Protein AF-A0A316ZM96-F1 (afdb_monomer_lite)

Secondary structure (DSSP, 8-state):
----HHHHHHHHHHHHHHTTS-----SEESSHHHHHHHHHHHHHHTT--S-S-TT--HHHHHHHHHHHHHHHHHHHHHTTSSEESSPPP-HHHHHHHHHHHHHHHHHHS-TTTS-S--SSHHHHHHHHHHHHHHTT--SSTT-----

Organism: NCBI:txid45151

Foldseek 3Di:
DDPDPVLVVLLVVLLVVLQVDDQQDDQEDQALVRQLVSSVVSCVVVVRDSGPDPPDDPVSVVVSSSSSSSVNSVVCVVVSSHDYNDDDDDPVVVVVVVVVLVVVLCVQCDPVNDDPDDPDPVSVVVVSVVSCVVVVNDDDPPDDDDD

Sequence (147 aa):
MAIQPQLKVIVSDAVARAEPLPYPYPKHFDDIEAAKAYVESICKKKDFKYSNVLTLSFQQKEYIKDKVHFIVAAKAFEQGEFYLKKAMEDRNALRASIEADIHRILNIIKPSDWPRIFLDAQLAKHFVSRACKVHGFCGFQHCAPCF

pLDDT: mean 79.63, std 13.68, range [29.73, 91.75]

Radius of gyration: 21.02 Å; chains: 1; bounding box: 44×39×52 Å

Structure (mmCIF, N/CA/C/O backbone):
data_AF-A0A316ZM96-F1
#
_entry.id   AF-A0A316ZM96-F1
#
loop_
_atom_site.group_PDB
_atom_site.id
_atom_site.type_symbol
_atom_site.label_atom_id
_atom_site.label_alt_id
_atom_site.label_comp_id
_atom_site.label_asym_id
_atom_site.label_entity_id
_atom_site.label_seq_id
_atom_site.pdbx_PDB_ins_code
_atom_site.Cartn_x
_atom_site.Cartn_y
_atom_site.Cartn_z
_atom_site.occupancy
_atom_site.B_iso_or_equiv
_atom_site.auth_seq_id
_atom_site.auth_comp_id
_atom_site.auth_asym_id
_atom_site.auth_atom_id
_atom_site.pdbx_PDB_model_num
ATOM 1 N N . MET A 1 1 ? 5.583 11.372 -11.193 1.00 39.78 1 MET A N 1
ATOM 2 C CA . MET A 1 1 ? 5.350 12.357 -10.113 1.00 39.78 1 MET A CA 1
ATOM 3 C C . MET A 1 1 ? 5.990 11.809 -8.850 1.00 39.78 1 MET A C 1
ATOM 5 O O . MET A 1 1 ? 5.613 10.725 -8.423 1.00 39.78 1 MET A O 1
ATOM 9 N N . ALA A 1 2 ? 7.023 12.471 -8.327 1.00 44.78 2 ALA A N 1
ATOM 10 C CA . ALA A 1 2 ? 7.711 12.020 -7.121 1.00 44.78 2 ALA A CA 1
ATOM 11 C C . ALA A 1 2 ? 6.741 12.075 -5.930 1.00 44.78 2 ALA A C 1
ATOM 13 O O . ALA A 1 2 ? 6.153 13.120 -5.657 1.00 44.78 2 ALA A O 1
ATOM 14 N N . ILE A 1 3 ? 6.548 10.947 -5.243 1.00 51.03 3 ILE A N 1
ATOM 15 C CA . ILE A 1 3 ? 5.788 10.901 -3.991 1.00 51.03 3 ILE A CA 1
ATOM 16 C C . ILE A 1 3 ? 6.572 11.743 -2.983 1.00 51.03 3 ILE A C 1
ATOM 18 O O . ILE A 1 3 ? 7.666 11.364 -2.566 1.00 51.03 3 ILE A O 1
ATOM 22 N N . GLN A 1 4 ? 6.036 12.920 -2.663 1.00 65.56 4 GLN A N 1
ATOM 23 C CA . GLN A 1 4 ? 6.703 13.920 -1.836 1.00 65.56 4 GLN A CA 1
ATOM 24 C C . GLN A 1 4 ? 7.043 13.322 -0.454 1.00 65.56 4 GLN A C 1
ATOM 26 O O . GLN A 1 4 ? 6.165 12.699 0.151 1.00 65.56 4 GLN A O 1
ATOM 31 N N . PRO A 1 5 ? 8.268 13.512 0.078 1.00 68.88 5 PRO A N 1
ATOM 32 C CA . PRO A 1 5 ? 8.691 12.991 1.386 1.00 68.88 5 PRO A CA 1
ATOM 33 C C . PRO A 1 5 ? 7.696 13.296 2.513 1.00 68.88 5 PRO A C 1
ATOM 35 O O . PRO A 1 5 ? 7.437 12.447 3.362 1.00 68.88 5 PRO A O 1
ATOM 38 N N . GLN A 1 6 ? 7.052 14.464 2.449 1.00 76.06 6 GLN A N 1
ATOM 39 C CA . GLN A 1 6 ? 6.000 14.889 3.373 1.00 76.06 6 GLN A CA 1
ATOM 40 C C . GLN A 1 6 ? 4.799 13.933 3.452 1.00 76.06 6 GLN A C 1
ATOM 42 O O . GLN A 1 6 ? 4.261 13.722 4.533 1.00 76.06 6 GLN A O 1
ATOM 47 N N . LEU A 1 7 ? 4.398 13.294 2.346 1.00 79.00 7 LEU A N 1
ATOM 48 C CA . LEU A 1 7 ? 3.264 12.364 2.343 1.00 79.00 7 LEU A CA 1
ATOM 49 C C . LEU A 1 7 ? 3.582 11.095 3.135 1.00 79.00 7 LEU A C 1
ATOM 51 O O . LEU A 1 7 ? 2.708 10.575 3.820 1.00 79.00 7 LEU A O 1
ATOM 55 N N . LYS A 1 8 ? 4.831 10.613 3.081 1.00 81.69 8 LYS A N 1
ATOM 56 C CA . LYS A 1 8 ? 5.256 9.448 3.872 1.00 81.69 8 LYS A CA 1
ATOM 57 C C . LYS A 1 8 ? 5.190 9.739 5.368 1.00 81.69 8 LYS A C 1
ATOM 59 O O . LYS A 1 8 ? 4.722 8.891 6.119 1.00 81.69 8 LYS A O 1
ATOM 64 N N . VAL A 1 9 ? 5.612 10.937 5.779 1.00 85.56 9 VAL A N 1
ATOM 65 C CA . VAL A 1 9 ? 5.547 11.370 7.183 1.00 85.56 9 VAL A CA 1
ATOM 66 C C . VAL A 1 9 ? 4.095 11.441 7.653 1.00 85.56 9 VAL A C 1
ATOM 68 O O . VAL A 1 9 ? 3.769 10.857 8.680 1.00 85.56 9 VAL A O 1
ATOM 71 N N . ILE A 1 10 ? 3.208 12.062 6.864 1.00 85.88 10 ILE A N 1
ATOM 72 C CA . ILE A 1 10 ? 1.775 12.165 7.193 1.00 85.88 10 ILE A CA 1
ATOM 73 C C . ILE A 1 10 ? 1.132 10.778 7.317 1.00 85.88 10 ILE A C 1
ATOM 75 O O . ILE A 1 10 ? 0.385 10.537 8.260 1.00 85.88 10 ILE A O 1
ATOM 79 N N . VAL A 1 11 ? 1.431 9.857 6.393 1.00 87.75 11 VAL A N 1
ATOM 80 C CA . VAL A 1 11 ? 0.925 8.476 6.460 1.00 87.75 11 VAL A CA 1
ATOM 81 C C . VAL A 1 11 ? 1.431 7.775 7.716 1.00 87.75 11 VAL A C 1
ATOM 83 O O . VAL A 1 11 ? 0.630 7.180 8.426 1.00 87.75 11 VAL A O 1
ATOM 86 N N . SER A 1 12 ? 2.731 7.851 8.012 1.00 87.38 12 SER A N 1
ATOM 87 C CA . SER A 1 12 ? 3.314 7.188 9.185 1.00 87.38 12 SER A CA 1
ATOM 88 C C . SER A 1 12 ? 2.706 7.694 10.494 1.00 87.38 12 SER A C 1
ATOM 90 O O . SER A 1 12 ? 2.374 6.901 11.370 1.00 87.38 12 SER A O 1
ATOM 92 N N . ASP A 1 13 ? 2.535 9.007 10.612 1.00 88.12 13 ASP A N 1
ATOM 93 C CA . ASP A 1 13 ? 1.925 9.659 11.770 1.00 88.12 13 ASP A CA 1
ATOM 94 C C . ASP A 1 13 ? 0.436 9.282 11.912 1.00 88.12 13 ASP A C 1
ATOM 96 O O . ASP A 1 13 ? -0.035 8.920 12.991 1.00 88.12 13 ASP A O 1
ATOM 100 N N . ALA A 1 14 ? -0.312 9.263 10.805 1.00 88.19 14 ALA A N 1
ATOM 101 C CA . ALA A 1 14 ? -1.701 8.812 10.801 1.00 88.19 14 ALA A CA 1
ATOM 102 C C . ALA A 1 14 ? -1.848 7.326 11.159 1.00 88.19 14 ALA A C 1
ATOM 104 O O . ALA A 1 14 ? -2.762 6.976 11.899 1.00 88.19 14 ALA A O 1
ATOM 105 N N . VAL A 1 15 ? -0.948 6.460 10.689 1.00 88.06 15 VAL A N 1
ATOM 106 C CA . VAL A 1 15 ? -0.919 5.040 11.070 1.00 88.06 15 VAL A CA 1
ATOM 107 C C . VAL A 1 15 ? -0.678 4.893 12.571 1.00 88.06 15 VAL A C 1
ATOM 109 O O . VAL A 1 15 ? -1.452 4.208 13.230 1.00 88.06 15 VAL A O 1
ATOM 112 N N . ALA A 1 16 ? 0.310 5.596 13.133 1.00 87.44 16 ALA A N 1
ATOM 113 C CA . ALA A 1 16 ? 0.612 5.532 14.565 1.00 87.44 16 ALA A CA 1
ATOM 114 C C . ALA A 1 16 ? -0.577 5.958 15.447 1.00 87.44 16 ALA A C 1
ATOM 116 O O . ALA A 1 16 ? -0.781 5.409 16.525 1.00 87.44 16 ALA A O 1
ATOM 117 N N . ARG A 1 17 ? -1.403 6.907 14.982 1.00 87.44 17 ARG A N 1
ATOM 118 C CA . ARG A 1 17 ? -2.654 7.281 15.667 1.00 87.44 17 ARG A CA 1
ATOM 119 C C . ARG A 1 17 ? -3.800 6.299 15.434 1.00 87.44 17 ARG A C 1
ATOM 121 O O . ARG A 1 17 ? -4.692 6.208 16.273 1.00 87.44 17 ARG A O 1
ATOM 128 N N . ALA A 1 18 ? -3.823 5.631 14.285 1.00 84.94 18 ALA A N 1
ATOM 129 C CA . ALA A 1 18 ? -4.873 4.688 13.927 1.00 84.94 18 ALA A CA 1
ATOM 130 C C . ALA A 1 18 ? -4.673 3.323 14.599 1.00 84.94 18 ALA A C 1
ATOM 132 O O . ALA A 1 18 ? -5.664 2.701 14.955 1.00 84.94 18 ALA A O 1
ATOM 133 N N . GLU A 1 19 ? -3.434 2.872 14.798 1.00 82.38 19 GLU A N 1
ATOM 134 C CA . GLU A 1 19 ? -3.084 1.589 15.430 1.00 82.38 19 GLU A CA 1
ATOM 135 C C . GLU A 1 19 ? -3.736 1.328 16.797 1.00 82.38 19 GLU A C 1
ATOM 137 O O . GLU A 1 19 ? -4.356 0.279 16.945 1.00 82.38 19 GLU A O 1
ATOM 142 N N . PRO A 1 20 ? -3.673 2.240 17.788 1.00 82.88 20 PRO A N 1
ATOM 143 C CA . PRO A 1 20 ? -4.236 1.986 19.115 1.00 82.88 20 PRO A CA 1
ATOM 144 C C . PRO A 1 20 ? -5.770 2.056 19.155 1.00 82.88 20 PRO A C 1
ATOM 146 O O . PRO A 1 20 ? -6.369 1.910 20.223 1.00 82.88 20 PRO A O 1
ATOM 149 N N . LEU A 1 21 ? -6.442 2.323 18.030 1.00 80.75 21 LEU A N 1
ATOM 150 C CA . LEU A 1 21 ? -7.897 2.326 18.011 1.00 80.75 21 LEU A CA 1
ATOM 151 C C . LEU A 1 21 ? -8.414 0.893 18.203 1.00 80.75 21 LEU A C 1
ATOM 153 O O . LEU A 1 21 ? -7.944 -0.019 17.536 1.00 80.75 21 LEU A O 1
ATOM 157 N N . PRO A 1 22 ? -9.439 0.670 19.046 1.00 76.19 22 PRO A N 1
ATOM 158 C CA . PRO A 1 22 ? -10.025 -0.658 19.152 1.00 76.19 22 PRO A CA 1
ATOM 159 C C . PRO A 1 22 ? -10.740 -1.016 17.847 1.00 76.19 22 PRO A C 1
ATOM 161 O O . PRO A 1 22 ? -11.718 -0.348 17.477 1.00 76.19 22 PRO A O 1
ATOM 164 N N . TYR A 1 23 ? -10.238 -2.053 17.179 1.00 80.19 23 TYR A N 1
ATOM 165 C CA . TYR A 1 23 ? -10.828 -2.686 16.004 1.00 80.19 23 TYR A CA 1
ATOM 166 C C . TYR A 1 23 ? -11.278 -4.098 16.395 1.00 80.19 23 TYR A C 1
ATOM 168 O O . TYR A 1 23 ? -10.442 -4.988 16.516 1.00 80.19 23 TYR A O 1
ATOM 176 N N . PRO A 1 24 ? -12.578 -4.338 16.621 1.00 85.19 24 PRO A N 1
ATOM 177 C CA . PRO A 1 24 ? -13.082 -5.683 16.869 1.00 85.19 24 PRO A CA 1
ATOM 178 C C . PRO A 1 24 ? -13.129 -6.459 15.545 1.00 85.19 24 PRO A C 1
ATOM 180 O O . PRO A 1 24 ? -14.194 -6.618 14.941 1.00 85.19 24 PRO A O 1
ATOM 183 N N . TYR A 1 25 ? -11.954 -6.872 15.061 1.00 84.62 25 TYR A N 1
ATOM 184 C CA . TYR A 1 25 ? -11.807 -7.537 13.774 1.00 84.62 25 TYR A CA 1
ATOM 185 C C . TYR A 1 25 ? -12.630 -8.838 13.731 1.00 84.62 25 TYR A C 1
ATOM 187 O O . TYR A 1 25 ? -12.588 -9.649 14.660 1.00 84.62 25 TYR A O 1
ATOM 195 N N . PRO A 1 26 ? -13.383 -9.076 12.646 1.00 88.81 26 PRO A N 1
ATOM 196 C CA . PRO A 1 26 ? -13.840 -10.410 12.289 1.00 88.81 26 PRO A CA 1
ATOM 197 C C . PRO A 1 26 ? -12.656 -11.378 12.182 1.00 88.81 26 PRO A C 1
ATOM 199 O O . PRO A 1 26 ? -11.600 -11.012 11.679 1.00 88.81 26 PRO A O 1
ATOM 202 N N . LYS A 1 27 ? -12.856 -12.647 12.559 1.00 88.94 27 LYS A N 1
ATOM 203 C CA . LYS A 1 27 ? -11.806 -13.683 12.465 1.00 88.94 27 LYS A CA 1
ATOM 204 C C . LYS A 1 27 ? -11.299 -13.914 11.039 1.00 88.94 27 LYS A C 1
ATOM 206 O O . LYS A 1 27 ? -10.164 -14.346 10.856 1.00 88.94 27 LYS A O 1
ATOM 211 N N . HIS A 1 28 ? -12.145 -13.668 10.040 1.00 89.06 28 HIS A N 1
ATOM 212 C CA . HIS A 1 28 ? -11.835 -13.923 8.642 1.00 89.06 28 HIS A CA 1
ATOM 213 C C . HIS A 1 28 ? -12.299 -12.776 7.754 1.00 89.06 28 HIS A C 1
ATOM 215 O O . HIS A 1 28 ? -13.422 -12.291 7.897 1.00 89.06 28 HIS A O 1
ATOM 221 N N . PHE A 1 29 ? -11.460 -12.435 6.785 1.00 90.00 29 PHE A N 1
ATOM 222 C CA . PHE A 1 29 ? -11.802 -11.600 5.643 1.00 90.00 29 PHE A CA 1
ATOM 223 C C . PHE A 1 29 ? -11.524 -12.362 4.349 1.00 90.00 29 PHE A C 1
ATOM 225 O O . PHE A 1 29 ? -10.661 -13.243 4.303 1.00 90.00 29 PHE A O 1
ATOM 232 N N . ASP A 1 30 ? -12.262 -12.037 3.290 1.00 87.62 30 ASP A N 1
ATOM 233 C CA . ASP A 1 30 ? -12.061 -12.672 1.988 1.00 87.62 30 ASP A CA 1
ATOM 234 C C . ASP A 1 30 ? -10.718 -12.250 1.370 1.00 87.62 30 ASP A C 1
ATOM 236 O O . ASP A 1 30 ? -9.954 -13.102 0.913 1.00 87.62 30 ASP A O 1
ATOM 240 N N . ASP A 1 31 ? -10.382 -10.962 1.444 1.00 87.00 31 ASP A N 1
ATOM 241 C CA . ASP A 1 31 ? -9.106 -10.391 1.016 1.00 87.00 31 ASP A CA 1
ATOM 242 C C . ASP A 1 31 ? -8.729 -9.137 1.835 1.00 87.00 31 ASP A C 1
ATOM 244 O O . ASP A 1 31 ? -9.448 -8.702 2.741 1.00 87.00 31 ASP A O 1
ATOM 248 N N . ILE A 1 32 ? -7.557 -8.568 1.537 1.00 87.00 32 ILE A N 1
ATOM 249 C CA . ILE A 1 32 ? -7.054 -7.369 2.218 1.00 87.00 32 ILE A CA 1
ATOM 250 C C . ILE A 1 32 ? -7.898 -6.119 1.917 1.00 87.00 32 ILE A C 1
ATOM 252 O O . ILE A 1 32 ? -7.936 -5.203 2.735 1.00 87.00 32 ILE A O 1
ATOM 256 N N . GLU A 1 33 ? -8.608 -6.072 0.787 1.00 87.81 33 GLU A N 1
ATOM 257 C CA . GLU A 1 33 ? -9.486 -4.948 0.444 1.00 87.81 33 GLU A CA 1
ATOM 258 C C . GLU A 1 33 ? -10.733 -4.937 1.335 1.00 87.81 33 GLU A C 1
ATOM 260 O O . GLU A 1 33 ? -11.123 -3.883 1.842 1.00 87.81 33 GLU A O 1
ATOM 265 N N . ALA A 1 34 ? -11.292 -6.109 1.647 1.00 88.19 34 ALA A N 1
ATOM 266 C CA . ALA A 1 34 ? -12.355 -6.242 2.638 1.00 88.19 34 ALA A CA 1
ATOM 267 C C . ALA A 1 34 ? -11.896 -5.786 4.037 1.00 88.19 34 ALA A C 1
ATOM 269 O O . ALA A 1 34 ? -12.628 -5.078 4.735 1.00 88.19 34 ALA A O 1
ATOM 270 N N . ALA A 1 35 ? -10.664 -6.129 4.432 1.00 88.88 35 ALA A N 1
ATOM 271 C CA . ALA A 1 35 ? -10.085 -5.666 5.693 1.00 88.88 35 ALA A CA 1
ATOM 272 C C . ALA A 1 35 ? -9.880 -4.137 5.708 1.00 88.88 35 ALA A C 1
ATOM 274 O O . ALA A 1 35 ? -10.213 -3.478 6.695 1.00 88.88 35 ALA A O 1
ATOM 275 N N . LYS A 1 36 ? -9.417 -3.539 4.600 1.00 91.75 36 LYS A N 1
ATOM 276 C CA . LYS A 1 36 ? -9.306 -2.075 4.451 1.00 91.75 36 LYS A CA 1
ATOM 277 C C . LYS A 1 36 ? -10.653 -1.379 4.588 1.00 91.75 36 LYS A C 1
ATOM 279 O O . LYS A 1 36 ? -10.754 -0.418 5.346 1.00 91.75 36 LYS A O 1
ATOM 284 N N . ALA A 1 37 ? -11.682 -1.873 3.899 1.00 90.81 37 ALA A N 1
ATOM 285 C CA . ALA A 1 37 ? -13.029 -1.311 3.967 1.00 90.81 37 ALA A CA 1
ATOM 286 C C . ALA A 1 37 ? -13.587 -1.362 5.400 1.00 90.81 37 ALA A C 1
ATOM 288 O O . ALA A 1 37 ? -14.245 -0.425 5.864 1.00 90.81 37 ALA A O 1
ATOM 289 N N . TYR A 1 38 ? -13.270 -2.426 6.145 1.00 90.94 38 TYR A N 1
ATOM 290 C CA . TYR A 1 38 ? -13.609 -2.514 7.561 1.00 90.94 38 TYR A CA 1
ATOM 291 C C . TYR A 1 38 ? -12.893 -1.439 8.390 1.00 90.94 38 TYR A C 1
ATOM 293 O O . TYR A 1 38 ? -13.560 -0.701 9.122 1.00 90.94 38 TYR A O 1
ATOM 301 N N . VAL A 1 39 ? -11.571 -1.292 8.241 1.00 89.88 39 VAL A N 1
ATOM 302 C CA . VAL A 1 39 ? -10.789 -0.247 8.928 1.00 89.88 39 VAL A CA 1
ATOM 303 C C . VAL A 1 39 ? -11.328 1.145 8.591 1.00 89.88 39 VAL A C 1
ATOM 305 O O . VAL A 1 39 ? -11.556 1.946 9.498 1.00 89.88 39 VAL A O 1
ATOM 308 N N . GLU A 1 40 ? -11.622 1.419 7.318 1.00 91.62 40 GLU A N 1
ATOM 309 C CA . GLU A 1 40 ? -12.248 2.668 6.884 1.00 91.62 40 GLU A CA 1
ATOM 310 C C . GLU A 1 40 ? -13.567 2.924 7.622 1.00 91.62 40 GLU A C 1
ATOM 312 O O . GLU A 1 40 ? -13.779 4.017 8.154 1.00 91.62 40 GLU A O 1
ATOM 317 N N . SER A 1 41 ? -14.436 1.912 7.709 1.00 90.19 41 SER A N 1
ATOM 318 C CA . SER A 1 41 ? -15.726 2.033 8.391 1.00 90.19 41 SER A CA 1
ATOM 319 C C . SER A 1 41 ? -15.573 2.391 9.875 1.00 90.19 41 SER A C 1
ATOM 321 O O . SER A 1 41 ? -16.330 3.217 10.392 1.00 90.19 41 SER A O 1
ATOM 323 N N . ILE A 1 42 ? -14.571 1.826 10.561 1.00 89.06 42 ILE A N 1
ATOM 324 C CA . ILE A 1 42 ? -14.287 2.115 11.972 1.00 89.06 42 ILE A CA 1
ATOM 325 C C . ILE A 1 42 ? -13.708 3.519 12.126 1.00 89.06 42 ILE A C 1
ATOM 327 O O . ILE A 1 42 ? -14.166 4.279 12.980 1.00 89.06 42 ILE A O 1
ATOM 331 N N . CYS A 1 43 ? -12.753 3.898 11.280 1.00 87.56 43 CYS A N 1
ATOM 332 C CA . CYS A 1 43 ? -12.201 5.246 11.283 1.00 87.56 43 CYS A CA 1
ATOM 333 C C . CYS A 1 43 ? -13.280 6.307 11.020 1.00 87.56 43 CYS A C 1
ATOM 335 O O . CYS A 1 43 ? -13.286 7.338 11.687 1.00 87.56 43 CYS A O 1
ATOM 337 N N . LYS A 1 44 ? -14.225 6.045 10.106 1.00 88.44 44 LYS A N 1
ATOM 338 C CA . LYS A 1 44 ? -15.366 6.932 9.834 1.00 88.44 44 LYS A CA 1
ATOM 339 C C . LYS A 1 44 ? -16.298 7.046 11.041 1.00 88.44 44 LYS A C 1
ATOM 341 O O . LYS A 1 44 ? -16.701 8.150 11.388 1.00 88.44 44 LYS A O 1
ATOM 346 N N . LYS A 1 45 ? -16.607 5.931 11.713 1.00 87.88 45 LYS A N 1
ATOM 347 C CA . LYS A 1 45 ? -17.421 5.926 12.946 1.00 87.88 45 LYS A CA 1
ATOM 348 C C . LYS A 1 45 ? -16.779 6.719 14.088 1.00 87.88 45 LYS A C 1
ATOM 350 O O . LYS A 1 45 ? -17.498 7.263 14.916 1.00 87.88 45 LYS A O 1
ATOM 355 N N . LYS A 1 46 ? -15.447 6.776 14.136 1.00 86.25 46 LYS A N 1
ATOM 356 C CA . LYS A 1 46 ? -14.672 7.485 15.169 1.00 86.25 46 LYS A CA 1
ATOM 357 C C . LYS A 1 46 ? -14.239 8.899 14.765 1.00 86.25 46 LYS A C 1
ATOM 359 O O . LYS A 1 46 ? -13.425 9.486 15.468 1.00 86.25 46 LYS A O 1
ATOM 364 N N . ASP A 1 47 ? -14.737 9.412 13.638 1.00 86.62 47 ASP A N 1
ATOM 365 C CA . ASP A 1 47 ? -14.349 10.711 13.067 1.00 86.62 47 ASP A CA 1
ATOM 366 C C . ASP A 1 47 ? -12.818 10.909 12.994 1.00 86.62 47 ASP A C 1
ATOM 368 O O . ASP A 1 47 ? -12.250 11.940 13.363 1.00 86.62 47 ASP A O 1
ATOM 372 N N . PHE A 1 48 ? -12.110 9.859 12.566 1.00 88.75 48 PHE A N 1
ATOM 373 C CA . PHE A 1 48 ? -10.653 9.833 12.582 1.00 88.75 48 PHE A CA 1
ATOM 374 C C . PHE A 1 48 ? -10.045 10.842 11.599 1.00 88.75 48 PHE A C 1
ATOM 376 O O . PHE A 1 48 ? -10.337 10.847 10.399 1.00 8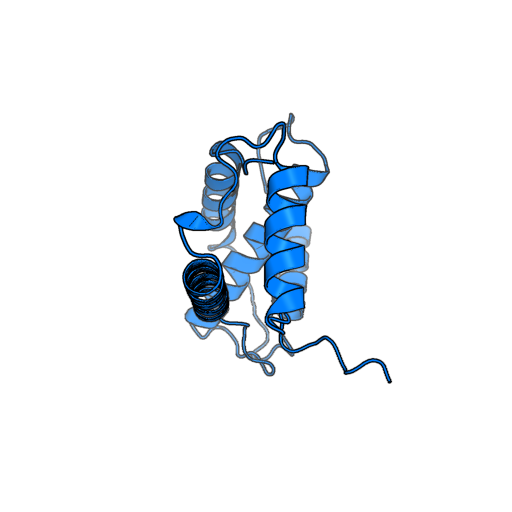8.75 48 PHE A O 1
ATOM 383 N N . LYS A 1 49 ? -9.105 11.653 12.094 1.00 87.06 49 LYS A N 1
ATOM 384 C CA . LYS A 1 49 ? -8.382 12.644 11.288 1.00 87.06 49 LYS A CA 1
ATOM 385 C C . LYS A 1 49 ? -7.093 12.060 10.704 1.00 87.06 49 LYS A C 1
ATOM 387 O O . LYS A 1 49 ? -6.089 11.888 11.397 1.00 87.06 49 LYS A O 1
ATOM 392 N N . TYR A 1 50 ? -7.106 11.835 9.390 1.00 83.69 50 TYR A N 1
ATOM 393 C CA . TYR A 1 50 ? -5.963 11.325 8.617 1.00 83.69 50 TYR A CA 1
ATOM 394 C C . TYR A 1 50 ? -4.826 12.336 8.443 1.00 83.69 50 TYR A C 1
ATOM 396 O O . TYR A 1 50 ? -3.677 11.954 8.261 1.00 83.69 50 TYR A O 1
ATOM 404 N N . SER A 1 51 ? -5.124 13.632 8.490 1.00 83.94 51 SER A N 1
ATOM 405 C CA . SER A 1 51 ? -4.122 14.684 8.343 1.00 83.94 51 SER A CA 1
ATOM 406 C C . SER A 1 51 ? -4.623 15.982 8.958 1.00 83.94 51 SER A C 1
ATOM 408 O O . SER A 1 51 ? -5.786 16.332 8.768 1.00 83.94 51 SER A O 1
ATOM 410 N N . ASN A 1 52 ? -3.724 16.743 9.576 1.00 77.44 52 ASN A N 1
ATOM 411 C CA . ASN A 1 52 ? -4.006 18.107 10.041 1.00 77.44 52 ASN A CA 1
ATOM 412 C C . ASN A 1 52 ? -3.657 19.175 8.985 1.00 77.44 52 ASN A C 1
ATOM 414 O O . ASN A 1 52 ? -3.820 20.368 9.219 1.00 77.44 52 ASN A O 1
ATOM 418 N N . VAL A 1 53 ? -3.176 18.753 7.811 1.00 78.81 53 VAL A N 1
ATOM 419 C CA . VAL A 1 53 ? -2.748 19.641 6.726 1.00 78.81 53 VAL A CA 1
ATOM 420 C C . VAL A 1 53 ? -3.939 19.968 5.822 1.00 78.81 53 VAL A C 1
ATOM 422 O O . VAL A 1 53 ? -4.435 19.112 5.088 1.00 78.81 53 VAL A O 1
ATOM 425 N N . LEU A 1 54 ? -4.395 21.221 5.857 1.00 74.38 54 LEU A N 1
ATOM 426 C CA . LEU A 1 54 ? -5.548 21.686 5.073 1.00 74.38 54 LEU A CA 1
ATOM 427 C C . LEU A 1 54 ? -5.246 21.811 3.570 1.00 74.38 54 LEU A C 1
ATOM 429 O O . LEU A 1 54 ? -6.148 21.641 2.751 1.00 74.38 54 LEU A O 1
ATOM 433 N N . THR A 1 55 ? -3.981 22.043 3.211 1.00 83.69 55 THR A N 1
ATOM 434 C CA . THR A 1 55 ? -3.518 22.327 1.841 1.00 83.69 55 THR A CA 1
ATOM 435 C C . THR A 1 55 ? -3.371 21.096 0.944 1.00 83.69 55 THR A C 1
ATOM 437 O O . THR A 1 55 ? -2.981 21.228 -0.214 1.00 83.69 55 THR A O 1
ATOM 440 N N . LEU A 1 56 ? -3.676 19.894 1.443 1.00 82.81 56 LEU A N 1
ATOM 441 C CA . LEU A 1 56 ? -3.585 18.673 0.641 1.00 82.81 56 LEU A CA 1
ATOM 442 C C . LEU A 1 56 ? -4.648 18.654 -0.464 1.00 82.81 56 LEU A C 1
ATOM 444 O O . LEU A 1 56 ? -5.830 18.922 -0.213 1.00 82.81 56 LEU A O 1
ATOM 448 N N . SER A 1 57 ? -4.239 18.256 -1.669 1.00 85.94 57 SER A N 1
ATOM 449 C CA . SER A 1 57 ? -5.166 18.022 -2.775 1.00 85.94 57 SER A CA 1
ATOM 450 C C . SER A 1 57 ? -6.079 16.826 -2.487 1.00 85.94 57 SER A C 1
ATOM 452 O O . SER A 1 57 ? -5.779 15.974 -1.647 1.00 85.94 57 SER A O 1
ATOM 454 N N . PHE A 1 58 ? -7.200 16.737 -3.206 1.00 84.62 58 PHE A N 1
ATOM 455 C CA . PHE A 1 58 ? -8.128 15.609 -3.086 1.00 84.62 58 PHE A CA 1
ATOM 456 C C . PHE A 1 58 ? -7.426 14.257 -3.310 1.00 84.62 58 PHE A C 1
ATOM 458 O O . PHE A 1 58 ? -7.480 13.389 -2.442 1.00 84.62 58 PHE A O 1
ATOM 465 N N . GLN A 1 59 ? -6.650 14.136 -4.393 1.00 84.19 59 GLN A N 1
ATOM 466 C CA . GLN A 1 59 ? -5.884 12.923 -4.711 1.00 84.19 59 GLN A CA 1
ATOM 467 C C . GLN A 1 59 ? -4.874 12.553 -3.616 1.00 84.19 59 GLN A C 1
ATOM 469 O O . GLN A 1 59 ? -4.684 11.379 -3.308 1.00 84.19 59 GLN A O 1
ATOM 474 N N . GLN A 1 60 ? -4.222 13.543 -2.997 1.00 83.75 60 GLN A N 1
ATOM 475 C CA . GLN A 1 60 ? -3.293 13.295 -1.890 1.00 83.75 60 GLN A CA 1
ATOM 476 C C . GLN A 1 60 ? -4.021 12.782 -0.645 1.00 83.75 60 GLN A C 1
ATOM 478 O O . GLN A 1 60 ? -3.523 11.877 0.020 1.00 83.75 60 GLN A O 1
ATOM 483 N N . LYS A 1 61 ? -5.201 13.336 -0.337 1.00 85.31 61 LYS A N 1
ATOM 484 C CA . LYS A 1 61 ? -6.030 12.889 0.790 1.00 85.31 61 LYS A CA 1
ATOM 485 C C . LYS A 1 61 ? -6.514 11.455 0.591 1.00 85.31 61 LYS A C 1
ATOM 487 O O . LYS A 1 61 ? -6.423 10.666 1.528 1.00 85.31 61 LYS A O 1
ATOM 492 N N . GLU A 1 62 ? -6.984 11.110 -0.605 1.00 85.81 62 GLU A N 1
ATOM 493 C CA . GLU A 1 62 ? -7.378 9.735 -0.937 1.00 85.81 62 GLU A CA 1
ATOM 494 C C . GLU A 1 62 ? -6.198 8.768 -0.840 1.00 85.81 62 GLU A C 1
ATOM 496 O O . GLU A 1 62 ? -6.311 7.734 -0.188 1.00 85.81 62 GLU A O 1
ATOM 501 N N . TYR A 1 63 ? -5.036 9.145 -1.381 1.00 86.25 63 TYR A N 1
ATOM 502 C CA . TYR A 1 63 ? -3.819 8.341 -1.269 1.00 86.25 63 TYR A CA 1
ATOM 503 C C . TYR A 1 63 ? -3.413 8.093 0.192 1.00 86.25 63 TYR A C 1
ATOM 505 O O . TYR A 1 63 ? -3.054 6.974 0.554 1.00 86.25 63 TYR A O 1
ATOM 513 N N . ILE A 1 64 ? -3.464 9.123 1.046 1.00 87.12 64 ILE A N 1
ATOM 514 C CA . ILE A 1 64 ? -3.147 8.977 2.473 1.00 87.12 64 ILE A CA 1
ATOM 515 C C . ILE A 1 64 ? -4.141 8.027 3.143 1.00 87.12 64 ILE A C 1
ATOM 517 O O . ILE A 1 64 ? -3.706 7.127 3.857 1.00 87.12 64 ILE A O 1
ATOM 521 N N . LYS A 1 65 ? -5.448 8.200 2.907 1.00 88.69 65 LYS A N 1
ATOM 522 C CA . LYS A 1 65 ? -6.489 7.330 3.476 1.00 88.69 65 LYS A CA 1
ATOM 523 C C . LYS A 1 65 ? -6.254 5.870 3.108 1.00 88.69 65 LYS A C 1
ATOM 525 O O . LYS A 1 65 ? -6.088 5.049 4.006 1.00 88.69 65 LYS A O 1
ATOM 530 N N . ASP A 1 66 ? -6.140 5.589 1.811 1.00 87.38 66 ASP A N 1
ATOM 531 C CA . ASP A 1 66 ? -5.921 4.240 1.288 1.00 87.38 66 ASP A CA 1
ATOM 532 C C . ASP A 1 66 ? -4.675 3.585 1.906 1.00 87.38 66 ASP A C 1
ATOM 534 O O . ASP A 1 66 ? -4.716 2.441 2.367 1.00 87.38 66 ASP A O 1
ATOM 538 N N . LYS A 1 67 ? -3.570 4.339 2.007 1.00 88.19 67 LYS A N 1
ATOM 539 C CA . LYS A 1 67 ? -2.334 3.844 2.623 1.00 88.19 67 LYS A CA 1
ATOM 540 C C . LYS A 1 67 ? -2.468 3.564 4.108 1.00 88.19 67 LYS A C 1
ATOM 542 O O . LYS A 1 67 ? -1.954 2.544 4.558 1.00 88.19 67 LYS A O 1
ATOM 547 N N . VAL A 1 68 ? -3.119 4.447 4.858 1.00 89.56 68 VAL A N 1
ATOM 548 C CA . VAL A 1 68 ? -3.325 4.255 6.298 1.00 89.56 68 VAL A CA 1
ATOM 549 C C . VAL A 1 68 ? -4.164 3.004 6.538 1.00 89.56 68 VAL A C 1
ATOM 551 O O . VAL A 1 68 ? -3.758 2.158 7.330 1.00 89.56 68 VAL A O 1
ATOM 554 N N . HIS A 1 69 ? -5.278 2.838 5.816 1.00 90.75 69 HIS A N 1
ATOM 555 C CA . HIS A 1 69 ? -6.133 1.655 5.956 1.00 90.75 69 HIS A CA 1
ATOM 556 C C . HIS A 1 69 ? -5.388 0.369 5.614 1.00 90.75 69 HIS A C 1
ATOM 558 O O . HIS A 1 69 ? -5.467 -0.593 6.372 1.00 90.75 69 HIS A O 1
ATOM 564 N N . PHE A 1 70 ? -4.629 0.363 4.513 1.00 89.06 70 PHE A N 1
ATOM 565 C CA . PHE A 1 70 ? -3.842 -0.802 4.111 1.00 89.06 70 PHE A CA 1
ATOM 566 C C . PHE A 1 70 ? -2.795 -1.170 5.163 1.00 89.06 70 PHE A C 1
ATOM 568 O O . PHE A 1 70 ? -2.685 -2.337 5.518 1.00 89.06 70 PHE A O 1
ATOM 575 N N . ILE A 1 71 ? -2.034 -0.199 5.679 1.00 88.62 71 ILE A N 1
ATOM 576 C CA . ILE A 1 71 ? -0.970 -0.476 6.655 1.00 88.62 71 ILE A CA 1
ATOM 577 C C . ILE A 1 71 ? -1.559 -0.995 7.970 1.00 88.62 71 ILE A C 1
ATOM 579 O O . ILE A 1 71 ? -1.035 -1.957 8.522 1.00 88.62 71 ILE A O 1
ATOM 583 N N . VAL A 1 72 ? -2.650 -0.397 8.455 1.00 89.44 72 VAL A N 1
ATOM 584 C CA . VAL A 1 72 ? -3.320 -0.851 9.683 1.00 89.44 72 VAL A CA 1
ATOM 585 C C . VAL A 1 72 ? -3.869 -2.269 9.510 1.00 89.44 72 VAL A C 1
ATOM 587 O O . VAL A 1 72 ? -3.628 -3.119 10.363 1.00 89.44 72 VAL A O 1
ATOM 590 N N . ALA A 1 73 ? -4.536 -2.552 8.387 1.00 88.88 73 ALA A N 1
ATOM 591 C CA . ALA A 1 73 ? -5.045 -3.889 8.089 1.00 88.88 73 ALA A CA 1
ATOM 592 C C . ALA A 1 73 ? -3.911 -4.921 7.952 1.00 88.88 73 ALA A C 1
ATOM 594 O O . ALA A 1 73 ? -4.002 -6.010 8.510 1.00 88.88 73 ALA A O 1
ATOM 595 N N . ALA A 1 74 ? -2.825 -4.576 7.254 1.00 87.44 74 ALA A N 1
ATOM 596 C CA . ALA A 1 74 ? -1.673 -5.457 7.083 1.00 87.44 74 ALA A CA 1
ATOM 597 C C . ALA A 1 74 ? -0.997 -5.774 8.423 1.00 87.44 74 ALA A C 1
ATOM 599 O O . ALA A 1 74 ? -0.718 -6.935 8.699 1.00 87.44 74 ALA A O 1
ATOM 600 N N . LYS A 1 75 ? -0.807 -4.772 9.291 1.00 87.06 75 LYS A N 1
ATOM 601 C CA . LYS A 1 75 ? -0.240 -4.983 10.630 1.00 87.06 75 LYS A CA 1
ATOM 602 C C . LYS A 1 75 ? -1.125 -5.865 11.506 1.00 87.06 75 LYS 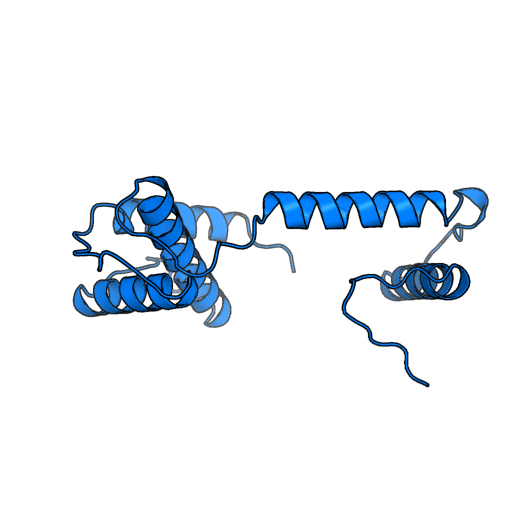A C 1
ATOM 604 O O . LYS A 1 75 ? -0.611 -6.757 12.168 1.00 87.06 75 LYS A O 1
ATOM 609 N N . ALA A 1 76 ? -2.439 -5.653 11.488 1.00 86.38 76 ALA A N 1
ATOM 610 C CA . ALA A 1 76 ? -3.374 -6.500 12.226 1.00 86.38 76 ALA A CA 1
ATOM 611 C C . ALA A 1 76 ? -3.357 -7.956 11.719 1.00 86.38 76 ALA A C 1
ATOM 613 O O . ALA A 1 76 ? -3.379 -8.889 12.520 1.00 86.38 76 ALA A O 1
ATOM 614 N N . PHE A 1 77 ? -3.232 -8.166 10.405 1.00 86.56 77 PHE A N 1
ATOM 615 C CA . PHE A 1 77 ? -3.022 -9.499 9.836 1.00 86.56 77 PHE A CA 1
ATOM 616 C C . PHE A 1 77 ? -1.695 -10.126 10.297 1.00 86.56 77 PHE A C 1
ATOM 618 O O . PHE A 1 77 ? -1.679 -11.276 10.727 1.00 86.56 77 PHE A O 1
ATOM 625 N N . GLU A 1 78 ? -0.590 -9.373 10.258 1.00 85.25 78 GLU A N 1
ATOM 626 C CA . GLU A 1 78 ? 0.734 -9.827 10.721 1.00 85.25 78 GLU A CA 1
ATOM 627 C C . GLU A 1 78 ? 0.754 -10.165 12.222 1.00 85.25 78 GLU A C 1
ATOM 629 O O . GLU A 1 78 ? 1.471 -11.071 12.642 1.00 85.25 78 GLU A O 1
ATOM 634 N N . GLN A 1 79 ? -0.054 -9.472 13.025 1.00 84.94 79 GLN A N 1
ATOM 635 C CA . GLN A 1 79 ? -0.246 -9.736 14.455 1.00 84.94 79 GLN A CA 1
ATOM 636 C C . GLN A 1 79 ? -1.192 -10.916 14.737 1.00 84.94 79 GLN A C 1
ATOM 638 O O . GLN A 1 79 ? -1.320 -11.331 15.887 1.00 84.94 79 GLN A O 1
ATOM 643 N N . GLY A 1 80 ? -1.837 -11.479 13.710 1.00 84.69 80 GLY A N 1
ATOM 644 C CA . GLY A 1 80 ? -2.762 -12.603 13.850 1.00 84.69 80 GLY A CA 1
ATOM 645 C C . GLY A 1 80 ? -4.150 -12.228 14.381 1.00 84.69 80 GLY A C 1
ATOM 646 O O . GLY A 1 80 ? -4.879 -13.115 14.819 1.00 84.69 80 GLY A O 1
ATOM 647 N N . GLU A 1 81 ? -4.538 -10.949 14.329 1.00 86.25 81 GLU A N 1
ATOM 648 C CA . GLU A 1 81 ? -5.875 -10.476 14.741 1.00 86.25 81 GLU A CA 1
ATOM 649 C C . GLU A 1 81 ? -6.992 -11.065 13.859 1.00 86.25 81 GLU A C 1
ATOM 651 O O . GLU A 1 81 ? -8.125 -11.262 14.302 1.00 86.25 81 GLU A O 1
ATOM 656 N N . PHE A 1 82 ? -6.679 -11.362 12.595 1.00 89.00 82 PHE A N 1
ATOM 657 C CA . PHE A 1 82 ? -7.581 -12.013 11.650 1.00 89.00 82 PHE A CA 1
ATOM 658 C C . PHE A 1 82 ? -6.815 -12.808 10.591 1.00 89.00 82 PHE A C 1
ATOM 660 O O . PHE A 1 82 ? -5.609 -12.648 10.410 1.00 89.00 82 PHE A O 1
ATOM 667 N N . TYR A 1 83 ? -7.545 -13.618 9.825 1.00 86.75 83 TYR A N 1
ATOM 668 C CA . TYR A 1 83 ? -7.014 -14.373 8.693 1.00 86.75 83 TYR A CA 1
ATOM 669 C C . TYR A 1 83 ? -7.631 -13.923 7.366 1.00 86.75 83 TYR A C 1
ATOM 671 O O . TYR A 1 83 ? -8.814 -13.589 7.2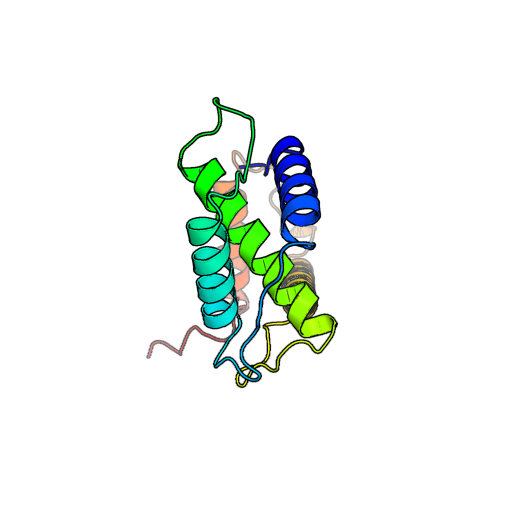93 1.00 86.75 83 TYR A O 1
ATOM 679 N N . LEU A 1 84 ? -6.840 -13.972 6.297 1.00 86.31 84 LEU A N 1
ATOM 680 C CA . LEU A 1 84 ? -7.284 -13.712 4.930 1.00 86.31 84 LEU A CA 1
ATOM 681 C C . LEU A 1 84 ? -7.516 -15.034 4.199 1.00 86.31 84 LEU A C 1
ATOM 683 O O . LEU A 1 84 ? -6.651 -15.908 4.231 1.00 86.31 84 LEU A O 1
ATOM 687 N N . LYS A 1 85 ? -8.653 -15.181 3.510 1.00 83.62 85 LYS A N 1
ATOM 688 C CA . LYS A 1 85 ? -8.886 -16.342 2.633 1.00 83.62 85 LYS A CA 1
ATOM 689 C C . LYS A 1 85 ? -8.006 -16.282 1.386 1.00 83.62 85 LYS A C 1
ATOM 691 O O . LYS A 1 85 ? -7.463 -17.300 0.967 1.00 83.62 85 LYS A O 1
ATOM 696 N N . LYS A 1 86 ? -7.853 -15.092 0.802 1.00 81.12 86 LYS A N 1
ATOM 697 C CA . LYS A 1 86 ? -6.923 -14.820 -0.294 1.00 81.12 86 LYS A CA 1
ATOM 698 C C . LYS A 1 86 ? -5.632 -14.229 0.266 1.00 81.12 86 LYS A C 1
ATOM 700 O O . LYS A 1 86 ? -5.665 -13.196 0.930 1.00 81.12 86 LYS A O 1
ATOM 705 N N . ALA A 1 87 ? -4.501 -14.873 -0.014 1.00 72.19 87 ALA A N 1
ATOM 706 C CA . ALA A 1 87 ? -3.197 -14.380 0.419 1.00 72.19 87 ALA A CA 1
ATOM 707 C C . ALA A 1 87 ? -2.946 -12.950 -0.091 1.00 72.19 87 ALA A C 1
ATOM 709 O O . ALA A 1 87 ? -3.315 -12.611 -1.220 1.00 72.19 87 ALA A O 1
ATOM 710 N N . MET A 1 88 ? -2.309 -12.119 0.738 1.00 70.56 88 MET A N 1
ATOM 711 C CA . MET A 1 88 ? -1.811 -10.819 0.289 1.00 70.56 88 MET A CA 1
ATOM 712 C C . MET A 1 88 ? -0.775 -11.020 -0.817 1.00 70.56 88 MET A C 1
ATOM 714 O O . MET A 1 88 ? 0.099 -11.880 -0.708 1.00 70.56 88 MET A O 1
ATOM 718 N N . GLU A 1 89 ? -0.845 -10.194 -1.860 1.00 68.19 89 GLU A N 1
ATOM 719 C CA . GLU A 1 89 ? 0.238 -10.105 -2.834 1.00 68.19 89 GLU A CA 1
ATOM 720 C C . GLU A 1 89 ? 1.498 -9.602 -2.124 1.00 68.19 89 GLU A C 1
ATOM 722 O O . GLU A 1 89 ? 1.531 -8.489 -1.587 1.00 68.19 89 GLU A O 1
ATOM 727 N N . ASP A 1 90 ? 2.540 -10.432 -2.110 1.00 67.69 90 ASP A N 1
ATOM 728 C CA . ASP A 1 90 ? 3.817 -10.048 -1.532 1.00 67.69 90 ASP A CA 1
ATOM 729 C C . ASP A 1 90 ? 4.446 -8.949 -2.398 1.00 67.69 90 ASP A C 1
ATOM 731 O O . ASP A 1 90 ? 4.967 -9.172 -3.494 1.00 67.69 90 ASP A O 1
ATOM 735 N N . ARG A 1 91 ? 4.395 -7.716 -1.887 1.00 67.94 91 ARG A N 1
ATOM 736 C CA . ARG A 1 91 ? 4.970 -6.540 -2.547 1.00 67.94 91 ARG A CA 1
ATOM 737 C C . ARG A 1 91 ? 6.478 -6.670 -2.742 1.00 67.94 91 ARG A C 1
ATOM 739 O O . ARG A 1 91 ? 7.005 -6.034 -3.653 1.00 67.94 91 ARG A O 1
ATOM 746 N N . ASN A 1 92 ? 7.169 -7.427 -1.893 1.00 67.19 92 ASN A N 1
ATOM 747 C CA . ASN A 1 92 ? 8.594 -7.688 -2.048 1.00 67.19 92 ASN A CA 1
ATOM 748 C C . ASN A 1 92 ? 8.827 -8.701 -3.165 1.00 67.19 92 ASN A C 1
ATOM 750 O O . ASN A 1 92 ? 9.685 -8.452 -4.005 1.00 67.19 92 ASN A O 1
ATOM 754 N N . ALA A 1 93 ? 8.009 -9.752 -3.261 1.00 66.88 93 ALA A N 1
ATOM 755 C CA . ALA A 1 93 ? 8.036 -10.665 -4.404 1.00 66.88 93 ALA A CA 1
ATOM 756 C C . ALA A 1 93 ? 7.723 -9.942 -5.727 1.00 66.88 93 ALA A C 1
ATOM 758 O O . ALA A 1 93 ? 8.417 -10.146 -6.722 1.00 66.88 93 ALA A O 1
ATOM 759 N N . LEU A 1 94 ? 6.744 -9.029 -5.738 1.00 71.38 94 LEU A N 1
ATOM 760 C CA . LEU A 1 94 ? 6.429 -8.217 -6.917 1.00 71.38 94 LEU A CA 1
ATOM 761 C C . LEU A 1 94 ? 7.592 -7.290 -7.299 1.00 71.38 94 LEU A C 1
ATOM 763 O O . LEU A 1 94 ? 7.941 -7.193 -8.474 1.00 71.38 94 LEU A O 1
ATOM 767 N N . ARG A 1 95 ? 8.219 -6.622 -6.321 1.00 72.69 95 ARG A N 1
ATOM 768 C CA . ARG A 1 95 ? 9.415 -5.797 -6.563 1.00 72.69 95 ARG A CA 1
ATOM 769 C C . ARG A 1 95 ? 10.571 -6.627 -7.103 1.00 72.69 95 ARG A C 1
ATOM 771 O O . ARG A 1 95 ? 11.141 -6.240 -8.114 1.00 72.69 95 ARG A O 1
ATOM 778 N N . ALA A 1 96 ? 10.856 -7.769 -6.485 1.00 70.56 96 ALA A N 1
ATOM 779 C CA . ALA A 1 96 ? 11.902 -8.681 -6.928 1.00 70.56 96 ALA A CA 1
ATOM 780 C C . ALA A 1 96 ? 11.644 -9.178 -8.359 1.00 70.56 96 ALA A C 1
ATOM 782 O O . ALA A 1 96 ? 12.568 -9.235 -9.165 1.00 70.56 96 ALA A O 1
ATOM 783 N N . SER A 1 97 ? 10.386 -9.464 -8.716 1.00 72.31 97 SER A N 1
ATOM 784 C CA . SER A 1 97 ? 10.008 -9.822 -10.088 1.00 72.31 97 SER A CA 1
ATOM 785 C C . SER A 1 97 ? 10.254 -8.678 -11.075 1.00 72.31 97 SER A C 1
ATOM 787 O O . SER A 1 97 ? 10.788 -8.913 -12.155 1.00 72.31 97 SER A O 1
ATOM 789 N N . ILE A 1 98 ? 9.899 -7.440 -10.713 1.00 79.56 98 ILE A N 1
ATOM 790 C CA . ILE A 1 98 ? 10.146 -6.258 -11.553 1.00 79.56 98 ILE A CA 1
ATOM 791 C C . ILE A 1 98 ? 11.651 -6.012 -11.713 1.00 79.56 98 ILE A C 1
ATOM 793 O O . ILE A 1 98 ? 12.116 -5.731 -12.813 1.00 7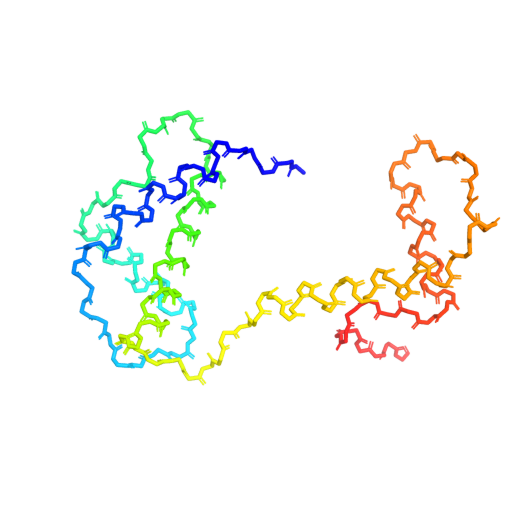9.56 98 ILE A O 1
ATOM 797 N N . GLU A 1 99 ? 12.429 -6.126 -10.638 1.00 80.25 99 GLU A N 1
ATOM 798 C CA . GLU A 1 99 ? 13.887 -5.978 -10.676 1.00 80.25 99 GLU A CA 1
ATOM 799 C C . GLU A 1 99 ? 14.531 -7.061 -11.545 1.00 80.25 99 GLU A C 1
ATOM 801 O O . GLU A 1 99 ? 15.371 -6.754 -12.393 1.00 80.25 99 GLU A O 1
ATOM 806 N N . ALA A 1 100 ? 14.082 -8.311 -11.421 1.00 80.19 100 ALA A N 1
ATOM 807 C CA . ALA A 1 100 ? 14.513 -9.399 -12.290 1.00 80.19 100 ALA A CA 1
ATOM 808 C C . ALA A 1 100 ? 14.175 -9.122 -13.766 1.00 80.19 100 ALA A C 1
ATOM 810 O O . ALA A 1 100 ? 14.995 -9.385 -14.646 1.00 80.19 100 ALA A O 1
ATOM 811 N N . ASP A 1 101 ? 13.002 -8.556 -14.058 1.00 80.62 101 ASP A N 1
ATOM 812 C CA . ASP A 1 101 ? 12.626 -8.134 -15.411 1.00 80.62 101 ASP A CA 1
ATOM 813 C C . ASP A 1 101 ? 13.520 -7.012 -15.941 1.00 80.62 101 ASP A C 1
ATOM 815 O O . ASP A 1 101 ? 13.986 -7.091 -17.077 1.00 80.62 101 ASP A O 1
ATOM 819 N N . ILE A 1 102 ? 13.833 -6.009 -15.117 1.00 82.94 102 ILE A N 1
ATOM 820 C CA . ILE A 1 102 ? 14.770 -4.937 -15.476 1.00 82.94 102 ILE A CA 1
ATOM 821 C C . ILE A 1 102 ? 16.140 -5.529 -15.814 1.00 82.94 102 ILE A C 1
ATOM 823 O O . ILE A 1 102 ? 16.693 -5.215 -16.866 1.00 82.94 102 ILE A O 1
ATOM 827 N N . HIS A 1 103 ? 16.672 -6.423 -14.977 1.00 83.50 103 HIS A N 1
ATOM 828 C CA . HIS A 1 103 ? 17.952 -7.082 -15.240 1.00 83.50 103 HIS A CA 1
ATOM 829 C C . HIS A 1 103 ? 17.933 -7.905 -16.531 1.00 83.50 103 HIS A C 1
ATOM 831 O O . HIS A 1 103 ? 18.891 -7.860 -17.302 1.00 83.50 103 HIS A O 1
ATOM 837 N N . ARG A 1 104 ? 16.834 -8.614 -16.814 1.00 83.06 104 ARG A N 1
ATOM 838 C CA . ARG A 1 104 ? 16.668 -9.349 -18.075 1.00 83.06 104 ARG A CA 1
ATOM 839 C C . ARG A 1 104 ? 16.676 -8.414 -19.283 1.00 83.06 104 ARG A C 1
ATOM 841 O O . ARG A 1 104 ? 17.398 -8.682 -20.238 1.00 83.06 104 ARG A O 1
ATOM 848 N N . ILE A 1 105 ? 15.943 -7.302 -19.228 1.00 83.12 105 ILE A N 1
ATOM 849 C CA . ILE A 1 105 ? 15.908 -6.303 -20.307 1.00 83.12 105 ILE A CA 1
ATOM 850 C C . ILE A 1 105 ? 17.286 -5.661 -20.509 1.00 83.12 105 ILE A C 1
ATOM 852 O O . ILE A 1 105 ? 17.729 -5.506 -21.645 1.00 83.12 105 ILE A O 1
ATOM 856 N N . LEU A 1 106 ? 17.991 -5.323 -19.427 1.00 83.12 106 LEU A N 1
ATOM 857 C CA . LEU A 1 106 ? 19.337 -4.745 -19.501 1.00 83.12 106 LEU A CA 1
ATOM 858 C C . LEU A 1 106 ? 20.372 -5.725 -20.070 1.00 83.12 106 LEU A C 1
ATOM 860 O O . LEU A 1 106 ? 21.318 -5.290 -20.715 1.00 83.12 106 LEU A O 1
ATOM 864 N N . ASN A 1 107 ? 20.186 -7.033 -19.884 1.00 82.75 107 ASN A N 1
ATOM 865 C CA . ASN A 1 107 ? 21.027 -8.047 -20.527 1.00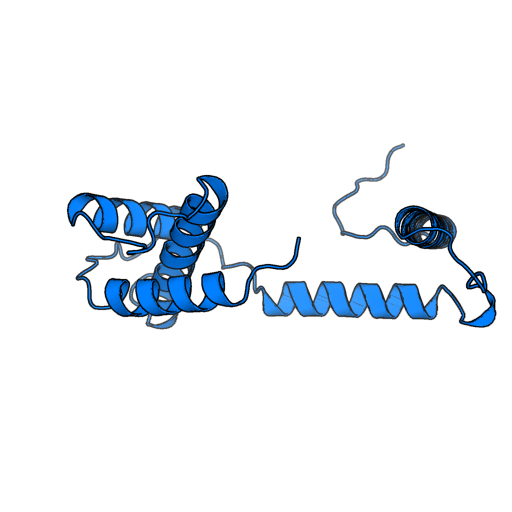 82.75 107 ASN A CA 1
ATOM 866 C C . ASN A 1 107 ? 20.711 -8.226 -22.021 1.00 82.75 107 ASN A C 1
ATOM 868 O O . ASN A 1 107 ? 21.589 -8.621 -22.787 1.00 82.75 107 ASN A O 1
ATOM 872 N N . ILE A 1 108 ? 19.472 -7.951 -22.439 1.00 83.25 108 ILE A N 1
ATOM 873 C CA . ILE A 1 108 ? 19.063 -7.982 -23.849 1.00 83.25 108 ILE A CA 1
ATOM 874 C C . ILE A 1 108 ? 19.628 -6.771 -24.601 1.00 83.25 108 ILE A C 1
ATOM 876 O O . ILE A 1 108 ? 20.186 -6.926 -25.684 1.00 83.25 108 ILE A O 1
ATOM 880 N N . ILE A 1 109 ? 19.493 -5.572 -24.029 1.00 84.69 109 ILE A N 1
ATOM 881 C CA . ILE A 1 109 ? 19.960 -4.324 -24.641 1.00 84.69 109 ILE A CA 1
ATOM 882 C C . ILE A 1 109 ? 21.412 -4.086 -24.234 1.00 84.69 109 ILE A C 1
ATOM 884 O O . ILE A 1 109 ? 21.684 -3.556 -23.153 1.00 84.69 109 ILE A O 1
ATOM 888 N N . LYS A 1 110 ? 22.364 -4.437 -25.103 1.00 82.12 110 LYS A N 1
ATOM 889 C CA . LYS A 1 110 ? 23.779 -4.258 -24.775 1.00 82.12 110 LYS A CA 1
ATOM 890 C C . LYS A 1 110 ? 24.114 -2.769 -24.666 1.00 82.12 110 LYS A C 1
ATOM 892 O O . LYS A 1 110 ? 23.530 -1.959 -25.385 1.00 82.12 110 LYS A O 1
ATOM 897 N N . PRO A 1 111 ? 25.115 -2.385 -23.853 1.00 79.62 111 PRO A N 1
ATOM 898 C CA . PRO A 1 111 ? 25.590 -1.001 -23.767 1.00 79.62 111 PRO A CA 1
ATOM 899 C C . PRO A 1 111 ? 25.919 -0.366 -25.130 1.00 79.62 111 PRO A C 1
ATOM 901 O O . PRO A 1 111 ? 25.745 0.834 -25.302 1.00 79.62 111 PRO A O 1
ATOM 904 N N . SER A 1 112 ? 26.354 -1.173 -26.105 1.00 82.06 112 SER A N 1
ATOM 905 C CA . SER A 1 112 ? 26.634 -0.753 -27.485 1.00 82.06 112 SER A CA 1
ATOM 906 C C . SER A 1 112 ? 25.398 -0.372 -28.301 1.00 82.06 112 SER A C 1
ATOM 908 O O . SER A 1 112 ? 25.526 0.372 -29.269 1.00 82.06 112 SER A O 1
ATOM 910 N N . ASP A 1 113 ? 24.226 -0.886 -27.931 1.00 82.88 113 ASP A N 1
ATOM 911 C CA . ASP A 1 113 ? 22.982 -0.735 -28.691 1.00 82.88 113 ASP A CA 1
ATOM 912 C C . ASP A 1 113 ? 22.224 0.532 -28.272 1.00 82.88 113 ASP A C 1
ATOM 914 O O . ASP A 1 113 ? 21.335 0.999 -28.986 1.00 82.88 113 ASP A O 1
ATOM 918 N N . TRP A 1 114 ? 22.585 1.107 -27.120 1.00 84.00 114 TRP A N 1
ATOM 919 C CA . TRP A 1 114 ? 21.996 2.339 -26.616 1.00 84.00 114 TRP A CA 1
ATOM 920 C C . TRP A 1 114 ? 22.409 3.539 -27.484 1.00 84.00 114 TRP A C 1
ATOM 922 O O . TRP A 1 114 ? 23.602 3.807 -27.661 1.00 84.00 114 TRP A O 1
ATOM 932 N N . PRO A 1 115 ? 21.442 4.331 -27.981 1.00 87.69 115 PRO A N 1
ATOM 933 C CA . PRO A 1 115 ? 21.716 5.642 -28.550 1.00 87.69 115 PRO A CA 1
ATOM 934 C C . PRO A 1 115 ? 22.513 6.514 -27.573 1.00 87.69 115 PRO A C 1
ATOM 936 O O . PRO A 1 115 ? 22.196 6.585 -26.387 1.00 87.69 115 PRO A O 1
ATOM 939 N N . ARG A 1 116 ? 23.521 7.236 -28.082 1.00 85.69 116 ARG A N 1
ATOM 940 C CA . ARG A 1 116 ? 24.349 8.143 -27.263 1.00 85.69 116 ARG A CA 1
ATOM 941 C C . ARG A 1 116 ? 23.547 9.289 -26.642 1.00 85.69 116 ARG A C 1
ATOM 943 O O . ARG A 1 116 ? 23.984 9.869 -25.654 1.00 85.69 116 ARG A O 1
ATOM 950 N N . ILE A 1 117 ? 22.417 9.648 -27.253 1.00 86.44 117 ILE A N 1
ATOM 951 C CA . ILE A 1 117 ? 21.564 10.764 -26.846 1.00 86.44 117 ILE A CA 1
ATOM 952 C C . ILE A 1 117 ? 20.103 10.362 -27.056 1.00 86.44 117 ILE A C 1
ATOM 954 O O . ILE A 1 117 ? 19.741 9.861 -28.121 1.00 86.44 117 ILE A O 1
ATOM 958 N N . PHE A 1 118 ? 19.263 10.652 -26.064 1.00 85.44 118 PHE A N 1
ATOM 959 C CA . PHE A 1 118 ? 17.813 10.720 -26.219 1.00 85.44 118 PHE A CA 1
ATOM 960 C C . PHE A 1 118 ? 17.366 12.163 -26.016 1.00 85.44 118 PHE A C 1
ATOM 962 O O . PHE A 1 118 ? 17.785 12.806 -25.055 1.00 85.44 118 PHE A O 1
ATOM 969 N N . LEU A 1 119 ? 16.519 12.667 -26.914 1.00 83.56 119 LEU A N 1
ATOM 970 C CA . LEU A 1 119 ? 15.996 14.034 -26.823 1.00 8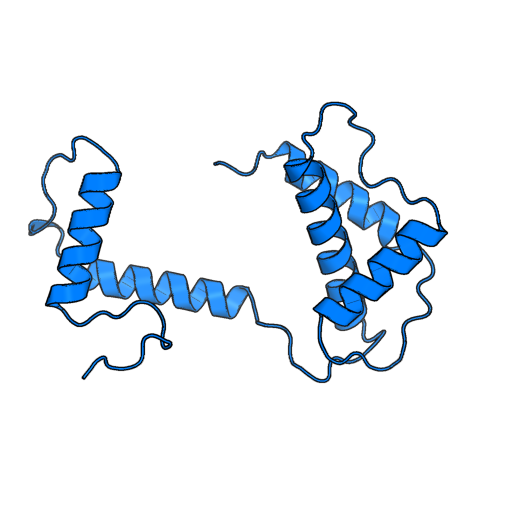3.56 119 LEU A CA 1
ATOM 971 C C . LEU A 1 119 ? 14.971 14.177 -25.688 1.00 83.56 119 LEU A C 1
ATOM 973 O O . LEU A 1 119 ? 14.820 15.260 -25.132 1.00 83.56 119 LEU A O 1
ATOM 977 N N . ASP A 1 120 ? 14.301 13.081 -25.320 1.00 86.62 120 ASP A N 1
ATOM 978 C CA . ASP A 1 120 ? 13.404 13.014 -24.172 1.00 86.62 120 ASP A CA 1
ATOM 979 C C . ASP A 1 120 ? 13.255 11.576 -23.631 1.00 86.62 120 ASP A C 1
ATOM 981 O O . ASP A 1 120 ? 13.723 10.589 -24.213 1.00 86.62 120 ASP A O 1
ATOM 985 N N . ALA A 1 121 ? 12.569 11.455 -22.492 1.00 80.88 121 ALA A N 1
ATOM 986 C CA . ALA A 1 121 ? 12.304 10.175 -21.840 1.00 80.88 121 ALA A CA 1
ATOM 987 C C . ALA A 1 121 ? 11.300 9.281 -22.600 1.00 80.88 121 ALA A C 1
ATOM 989 O O . ALA A 1 121 ? 11.303 8.064 -22.402 1.00 80.88 121 ALA A O 1
ATOM 990 N N . GLN A 1 122 ? 10.443 9.843 -23.461 1.00 82.19 122 GLN A N 1
ATOM 991 C CA . GLN A 1 122 ? 9.503 9.053 -24.264 1.00 82.19 122 GLN A CA 1
ATOM 992 C C . GLN A 1 122 ? 10.230 8.289 -25.366 1.00 82.19 122 GLN A C 1
ATOM 994 O O . GLN A 1 122 ? 9.952 7.110 -25.577 1.00 82.19 122 GLN A O 1
ATOM 999 N N . LEU A 1 123 ? 11.218 8.908 -26.009 1.00 81.81 123 LEU A N 1
ATOM 1000 C CA . LEU A 1 123 ? 12.063 8.255 -27.002 1.00 81.81 123 LEU A CA 1
ATOM 1001 C C . LEU A 1 123 ? 12.876 7.114 -26.384 1.00 81.81 123 LEU A C 1
ATOM 1003 O O . LEU A 1 123 ? 12.945 6.031 -26.968 1.00 81.81 123 LEU A O 1
ATOM 1007 N N . ALA A 1 124 ? 13.408 7.306 -25.172 1.00 84.62 124 ALA A N 1
ATOM 1008 C CA . ALA A 1 124 ? 14.072 6.235 -24.426 1.00 84.62 124 ALA A CA 1
ATOM 1009 C C . ALA A 1 124 ? 13.112 5.072 -24.123 1.00 84.62 124 ALA A C 1
ATOM 1011 O O . ALA A 1 124 ? 13.435 3.906 -24.358 1.00 84.62 124 ALA A O 1
ATOM 1012 N N . LYS A 1 125 ? 11.885 5.377 -23.684 1.00 84.25 125 LYS A N 1
ATOM 1013 C CA . LYS A 1 125 ? 10.842 4.371 -23.440 1.00 84.25 125 LYS A CA 1
ATOM 1014 C C . LYS A 1 125 ? 10.451 3.618 -24.715 1.00 84.25 125 LYS A C 1
ATOM 1016 O O . LYS A 1 125 ? 10.278 2.400 -24.676 1.00 84.25 125 LYS A O 1
ATOM 1021 N N . HIS A 1 126 ? 10.303 4.318 -25.837 1.00 85.94 126 HIS A N 1
ATOM 1022 C CA . HIS A 1 126 ? 9.968 3.714 -27.128 1.00 85.94 126 HIS A CA 1
ATOM 1023 C C . HIS A 1 126 ? 11.077 2.777 -27.614 1.00 85.94 126 HIS A C 1
ATOM 1025 O O . HIS A 1 126 ? 10.775 1.683 -28.091 1.00 85.94 126 HIS A O 1
ATOM 1031 N N . PHE A 1 127 ? 12.342 3.167 -27.442 1.00 86.94 127 PHE A N 1
ATOM 1032 C CA . PHE A 1 127 ? 13.495 2.326 -27.756 1.00 86.94 127 PHE A CA 1
ATOM 1033 C C . PHE A 1 127 ? 13.483 1.021 -26.949 1.00 86.94 127 PHE A C 1
ATOM 1035 O O . PHE A 1 127 ? 13.493 -0.059 -27.541 1.00 86.94 127 PHE A O 1
ATOM 1042 N N . VAL A 1 128 ? 13.352 1.108 -25.620 1.00 85.50 128 VAL A N 1
ATOM 1043 C CA . VAL A 1 128 ? 13.288 -0.076 -24.744 1.00 85.50 128 VAL A CA 1
ATOM 1044 C C . VAL A 1 128 ? 12.084 -0.956 -25.094 1.00 85.50 128 VAL A C 1
ATOM 1046 O O . VAL A 1 128 ? 12.227 -2.163 -25.241 1.00 85.50 128 VAL A O 1
ATOM 1049 N N . SER A 1 129 ? 10.906 -0.363 -25.317 1.00 84.06 129 SER A N 1
ATOM 1050 C CA . SER A 1 129 ? 9.695 -1.097 -25.718 1.00 84.06 129 SER A CA 1
ATOM 1051 C C . SER A 1 129 ? 9.881 -1.861 -27.034 1.00 84.06 129 SER A C 1
ATOM 1053 O O . SER A 1 129 ? 9.473 -3.018 -27.152 1.00 84.06 129 SER A O 1
ATOM 1055 N N . ARG A 1 130 ? 10.541 -1.246 -28.023 1.00 83.31 130 ARG A N 1
ATOM 1056 C CA . ARG A 1 130 ? 10.864 -1.904 -29.293 1.00 83.31 130 ARG A CA 1
ATOM 1057 C C . ARG A 1 130 ? 11.857 -3.047 -29.098 1.00 83.31 130 ARG A C 1
ATOM 1059 O O . ARG A 1 130 ? 11.628 -4.116 -29.653 1.00 83.31 130 ARG A O 1
ATOM 1066 N N . ALA A 1 131 ? 12.911 -2.843 -28.311 1.00 83.38 131 ALA A N 1
ATOM 1067 C CA . ALA A 1 131 ? 13.884 -3.890 -28.011 1.00 83.38 131 ALA A CA 1
ATOM 1068 C C . ALA A 1 131 ? 13.220 -5.088 -27.312 1.00 83.38 131 ALA A C 1
ATOM 1070 O O . ALA A 1 131 ? 13.394 -6.225 -27.743 1.00 83.38 131 ALA A O 1
ATOM 1071 N N . CYS A 1 132 ? 12.357 -4.838 -26.324 1.00 83.06 132 CYS A N 1
ATOM 1072 C CA . CYS A 1 132 ? 11.576 -5.889 -25.674 1.00 83.06 132 CYS A CA 1
ATOM 1073 C C . CYS A 1 132 ? 10.724 -6.680 -26.680 1.00 83.06 132 CYS A C 1
ATOM 1075 O O . CYS A 1 132 ? 10.750 -7.906 -26.663 1.00 83.06 132 CYS A O 1
ATOM 1077 N N . LYS A 1 133 ? 10.024 -6.004 -27.605 1.00 81.12 133 LYS A N 1
ATOM 1078 C CA . LYS A 1 133 ? 9.216 -6.670 -28.645 1.00 81.12 133 LYS A CA 1
ATOM 1079 C C . LYS A 1 133 ? 10.049 -7.533 -29.593 1.00 81.12 133 LYS A C 1
ATOM 1081 O O . LYS A 1 133 ? 9.642 -8.647 -29.898 1.00 81.12 133 LYS A O 1
ATOM 1086 N N . VAL A 1 134 ? 11.202 -7.035 -30.048 1.00 81.38 134 VAL A N 1
ATOM 1087 C CA . VAL A 1 134 ? 12.098 -7.768 -30.964 1.00 81.38 134 VAL A CA 1
ATOM 1088 C C . VAL A 1 134 ? 12.613 -9.059 -30.326 1.00 81.38 134 VAL A C 1
ATOM 1090 O O . VAL A 1 134 ? 12.743 -10.070 -31.007 1.00 81.38 134 VAL A O 1
ATOM 1093 N N . HIS A 1 135 ? 12.853 -9.041 -29.016 1.00 75.81 135 HIS A N 1
ATOM 1094 C CA . HIS A 1 135 ? 13.360 -10.191 -28.271 1.00 75.81 135 HIS A CA 1
ATOM 1095 C C . HIS A 1 135 ? 12.264 -11.028 -27.591 1.00 75.81 135 HIS A C 1
ATOM 1097 O O . HIS A 1 135 ? 12.577 -11.878 -26.761 1.00 75.81 135 HIS A O 1
ATOM 1103 N N . GLY A 1 136 ? 10.984 -10.802 -27.919 1.00 73.44 136 GLY A N 1
ATOM 1104 C CA . GLY A 1 136 ? 9.863 -11.566 -27.357 1.00 73.44 136 GLY A CA 1
ATOM 1105 C C . GLY A 1 136 ? 9.650 -11.362 -25.851 1.00 73.44 136 GLY A C 1
ATOM 1106 O O . GLY A 1 136 ? 8.994 -12.173 -25.202 1.00 73.44 136 GLY A O 1
ATOM 1107 N N . PHE A 1 137 ? 10.200 -10.290 -25.276 1.00 71.62 137 PHE A N 1
ATOM 1108 C CA . PHE A 1 137 ? 10.034 -9.950 -23.868 1.00 71.62 137 PHE A CA 1
ATOM 1109 C C . PHE A 1 137 ? 8.657 -9.304 -23.650 1.00 71.62 137 PHE A C 1
ATOM 1111 O O . PHE A 1 137 ? 8.486 -8.085 -23.751 1.00 71.62 137 PHE A O 1
ATOM 1118 N N . CYS A 1 138 ? 7.652 -10.128 -23.357 1.00 60.56 138 CYS A N 1
ATOM 1119 C CA . CYS A 1 138 ? 6.359 -9.669 -22.857 1.00 60.56 138 CYS A CA 1
ATOM 1120 C C . CYS A 1 138 ? 6.476 -9.390 -21.356 1.00 60.56 138 CYS A C 1
ATOM 1122 O O . CYS A 1 138 ? 6.408 -10.300 -20.534 1.00 60.56 138 CYS A O 1
ATOM 1124 N N . GLY A 1 139 ? 6.671 -8.120 -20.996 1.00 51.38 139 GLY A N 1
ATOM 1125 C CA . GLY A 1 139 ? 6.524 -7.687 -19.610 1.00 51.38 139 GLY A CA 1
ATOM 1126 C C . GLY A 1 139 ? 5.111 -8.016 -19.127 1.00 51.38 139 GLY A C 1
ATOM 1127 O O . GLY A 1 139 ? 4.143 -7.572 -19.740 1.00 51.38 139 GLY A O 1
ATOM 1128 N N . PHE A 1 140 ? 5.037 -8.768 -18.030 1.00 41.56 140 PHE A N 1
ATOM 1129 C CA . PHE A 1 140 ? 3.843 -9.354 -17.417 1.00 41.56 140 PHE A CA 1
ATOM 1130 C C . PHE A 1 140 ? 3.254 -10.575 -18.143 1.00 41.56 140 PHE A C 1
ATOM 1132 O O . PHE A 1 140 ? 2.773 -10.516 -19.272 1.00 41.56 140 PHE A O 1
ATOM 1139 N N . GLN A 1 141 ? 3.208 -11.680 -17.395 1.00 40.50 141 GLN A N 1
ATOM 1140 C CA . GLN A 1 141 ? 2.549 -12.968 -17.653 1.00 40.50 141 GLN A CA 1
ATOM 1141 C C . GLN A 1 141 ? 1.013 -12.885 -17.870 1.00 40.50 141 GLN A C 1
ATOM 1143 O O . GLN A 1 141 ? 0.295 -13.815 -17.524 1.00 40.50 141 GLN A O 1
ATOM 1148 N N . HIS A 1 142 ? 0.476 -11.791 -18.420 1.00 33.97 142 HIS A N 1
ATOM 1149 C CA . HIS A 1 142 ? -0.965 -11.613 -18.654 1.00 33.97 142 HIS A CA 1
ATOM 1150 C C . HIS A 1 142 ? -1.332 -10.952 -19.991 1.00 33.97 142 HIS A C 1
ATOM 1152 O O . HIS A 1 142 ? -2.452 -10.476 -20.155 1.00 33.97 142 HIS A O 1
ATOM 1158 N N . CYS A 1 143 ? -0.447 -10.972 -20.986 1.00 29.73 143 CYS A N 1
ATOM 1159 C CA . CYS A 1 143 ? -0.880 -10.760 -22.366 1.00 29.73 143 CYS A CA 1
ATOM 1160 C C . CYS A 1 143 ? -1.025 -12.123 -23.041 1.00 29.73 143 CYS A C 1
ATOM 1162 O O . CYS A 1 143 ? -0.039 -12.740 -23.439 1.00 29.73 143 CYS A O 1
ATOM 1164 N N . ALA A 1 144 ? -2.271 -12.596 -23.110 1.00 31.17 144 ALA A N 1
ATOM 1165 C CA . ALA A 1 144 ? -2.664 -13.723 -23.942 1.00 31.17 144 ALA A CA 1
ATOM 1166 C C . ALA A 1 144 ? -2.136 -13.545 -25.381 1.00 31.17 144 ALA A C 1
ATOM 1168 O O . ALA A 1 144 ? -2.031 -12.407 -25.854 1.00 31.17 144 ALA A O 1
ATOM 1169 N N . PRO A 1 145 ? -1.816 -14.641 -26.090 1.00 34.12 145 PRO A N 1
ATOM 1170 C CA . PRO A 1 145 ? -1.419 -14.562 -27.484 1.00 34.12 145 PRO A CA 1
ATOM 1171 C C . PRO A 1 145 ? -2.604 -14.047 -28.305 1.00 34.12 145 PRO A C 1
ATOM 1173 O O . PRO A 1 145 ? -3.651 -14.691 -28.374 1.00 34.12 145 PRO A O 1
ATOM 1176 N N . CYS A 1 146 ? -2.443 -12.875 -28.917 1.00 34.12 146 CYS A N 1
ATOM 1177 C CA . CYS A 1 146 ? -3.294 -12.496 -30.034 1.00 34.12 146 CYS A CA 1
ATOM 1178 C C . CYS A 1 146 ? -2.937 -13.418 -31.204 1.00 34.12 146 CYS A C 1
ATOM 1180 O O . CYS A 1 146 ? -1.792 -13.406 -31.663 1.00 34.12 146 CYS A O 1
ATOM 1182 N N . PHE A 1 147 ? -3.911 -14.239 -31.598 1.00 34.25 147 PHE A N 1
ATOM 1183 C CA . PHE A 1 147 ? -3.953 -14.943 -32.878 1.00 34.25 147 PHE A CA 1
ATOM 1184 C C . PHE A 1 147 ? -3.900 -13.961 -34.054 1.00 34.25 147 PHE A C 1
ATOM 1186 O O . PHE A 1 147 ? -4.418 -12.829 -33.898 1.00 34.25 147 PHE A O 1
#